Protein AF-A0A7V9Z1K4-F1 (afdb_monomer)

Solvent-accessible surface area (backbone atoms only — not comparable to full-atom values): 7039 Å² total; per-residue (Å²): 107,34,71,82,64,73,46,54,65,68,56,47,54,34,36,79,68,68,74,43,80,76,49,72,68,51,49,53,47,47,28,64,78,47,50,85,38,64,69,58,24,66,74,46,41,40,51,44,57,61,54,49,49,30,68,76,55,52,55,40,84,52,76,78,48,72,60,80,70,68,70,85,33,47,45,81,77,48,73,46,89,65,35,35,37,29,33,31,73,67,69,56,32,35,36,31,28,42,84,85,33,33,33,43,34,29,24,74,48,65,69,60,51,52,52,50,51,55,31,57,61,69,70,57,124

Nearest PDB structures (foldseek):
  8ey4-assembly1_A  TM=4.829E-01  e=2.835E-01  Escherichia coli O32:H37
  1tfo-assembly1_A  TM=4.015E-01  e=6.027E-01  Escherichia coli
  5ejk-assembly1_H  TM=3.577E-01 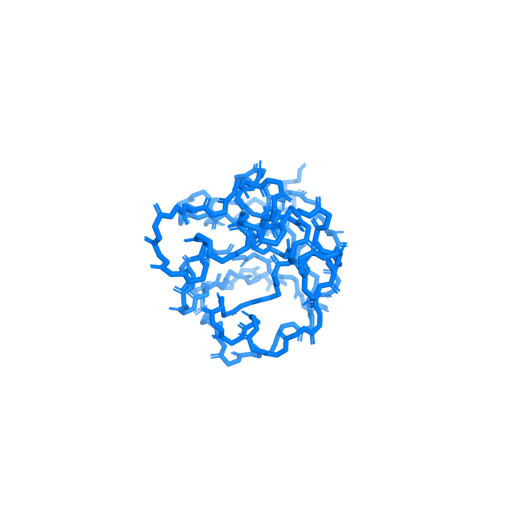 e=1.061E+00  Rous sarcoma virus - Prague C
  1i8q-assembly1_A  TM=5.925E-01  e=6.569E+00  Streptococcus agalactiae
  1mp9-assembly1_B  TM=3.439E-01  e=6.168E+00  Sulfolobus acidocaldarius

Organism: NCBI:txid575178

Foldseek 3Di:
DCVQLVHDPVVVVCCVVVVDPDDLSSLVSVLVSCQVPPVVCVQQQAGSVVVNCCVVPQKDQAQPDQGPRDCPQWDWDDDAPQKTWIAGNRNRKIFIAGVSRGTRIIHNDPVVSVVVNVCVSVVND

pLDDT: mean 86.81, std 12.25, range [53.22, 98.12]

Radius of gyration: 16.64 Å; Cα contacts (8 Å, |Δi|>4): 186; chains: 1; bounding box: 42×24×44 Å

InterPro domains:
  IPR001387 Cro/C1-type, helix-turn-helix domain [cd00093] (1-37)
  IPR010982 Lambda repressor-like, DNA-binding domain superfamily [SSF47413] (1-35)

Structure (mmCIF, N/CA/C/O backbone):
data_AF-A0A7V9Z1K4-F1
#
_entry.id   AF-A0A7V9Z1K4-F1
#
loop_
_atom_site.group_PDB
_atom_site.id
_atom_site.type_symbol
_atom_site.label_atom_id
_atom_site.label_alt_id
_atom_site.label_comp_id
_atom_site.label_asym_id
_atom_site.label_entity_id
_atom_site.label_seq_id
_atom_site.pdbx_PDB_ins_code
_atom_site.Cartn_x
_atom_site.Cartn_y
_atom_site.Cartn_z
_atom_site.occupancy
_atom_site.B_iso_or_equiv
_atom_site.auth_seq_id
_atom_site.auth_comp_id
_atom_site.auth_asym_id
_atom_site.auth_atom_id
_atom_site.pdbx_PDB_model_num
ATOM 1 N N . MET A 1 1 ? 10.347 -6.987 -20.504 1.00 90.44 1 MET A N 1
ATOM 2 C CA . MET A 1 1 ? 9.774 -5.893 -19.689 1.00 90.44 1 MET A CA 1
ATOM 3 C C . MET A 1 1 ? 9.065 -4.838 -20.535 1.00 90.44 1 MET A C 1
ATOM 5 O O . MET A 1 1 ? 7.863 -4.714 -20.389 1.00 90.44 1 MET A O 1
ATOM 9 N N . ALA A 1 2 ? 9.744 -4.124 -21.446 1.00 94.75 2 ALA A N 1
ATOM 10 C CA . ALA A 1 2 ? 9.110 -3.051 -22.237 1.00 94.75 2 ALA A CA 1
ATOM 11 C C . ALA A 1 2 ? 7.871 -3.525 -23.023 1.00 94.75 2 ALA A C 1
ATOM 13 O O . ALA A 1 2 ? 6.830 -2.885 -22.974 1.00 94.75 2 ALA A O 1
ATOM 14 N N . GLU A 1 3 ? 7.975 -4.687 -23.671 1.00 95.69 3 GLU A N 1
ATOM 15 C CA . GLU A 1 3 ? 6.873 -5.335 -24.392 1.00 95.69 3 GLU A CA 1
ATOM 16 C C . GLU A 1 3 ? 5.716 -5.731 -23.468 1.00 95.69 3 GLU A C 1
ATOM 18 O O . GLU A 1 3 ? 4.573 -5.399 -23.753 1.00 95.69 3 GLU A O 1
ATOM 23 N N . VAL A 1 4 ? 6.022 -6.350 -22.323 1.00 94.38 4 VAL A N 1
ATOM 24 C CA . VAL A 1 4 ? 5.031 -6.745 -21.304 1.00 94.38 4 VAL A CA 1
ATOM 25 C C . VAL A 1 4 ? 4.234 -5.535 -20.807 1.00 94.38 4 VAL A C 1
ATOM 27 O O . VAL A 1 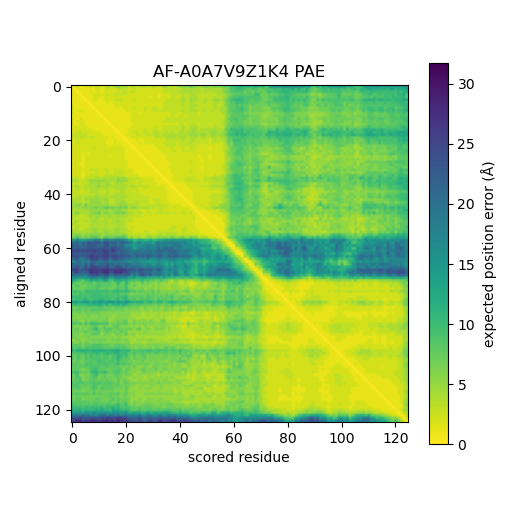4 ? 3.023 -5.618 -20.662 1.00 94.38 4 VAL A O 1
ATOM 30 N N . LEU A 1 5 ? 4.902 -4.399 -20.592 1.00 94.50 5 LEU A N 1
ATOM 31 C CA . LEU A 1 5 ? 4.270 -3.151 -20.153 1.00 94.50 5 LEU A CA 1
ATOM 32 C C . LEU A 1 5 ? 3.648 -2.334 -21.300 1.00 94.50 5 LEU A C 1
ATOM 34 O O . LEU A 1 5 ? 3.090 -1.270 -21.043 1.00 94.50 5 LEU A O 1
ATOM 38 N N . GLY A 1 6 ? 3.769 -2.776 -22.557 1.00 95.44 6 GLY A N 1
ATOM 39 C CA . GLY A 1 6 ? 3.243 -2.051 -23.718 1.00 95.44 6 GLY A CA 1
ATOM 40 C C . GLY A 1 6 ? 3.919 -0.698 -23.979 1.00 95.44 6 GLY A C 1
ATOM 41 O O . GLY A 1 6 ? 3.289 0.215 -24.508 1.00 95.44 6 GLY A O 1
ATOM 42 N N . ILE A 1 7 ? 5.194 -0.540 -23.603 1.00 96.75 7 ILE A N 1
ATOM 43 C CA . ILE A 1 7 ? 5.958 0.708 -23.773 1.00 96.75 7 ILE A CA 1
ATOM 44 C C . ILE A 1 7 ? 7.173 0.519 -24.681 1.00 96.75 7 ILE A C 1
ATOM 46 O O . ILE A 1 7 ? 7.701 -0.579 -24.857 1.00 96.75 7 ILE A O 1
ATOM 50 N N . SER A 1 8 ? 7.684 1.618 -25.242 1.00 97.62 8 SER A N 1
ATOM 51 C CA . SER A 1 8 ? 8.912 1.558 -26.039 1.00 97.62 8 SER A CA 1
ATOM 52 C C . SER A 1 8 ? 10.132 1.206 -25.171 1.00 97.62 8 SER A C 1
ATOM 54 O O . SER A 1 8 ? 10.238 1.640 -24.020 1.00 97.62 8 SER A O 1
ATOM 56 N N . LYS A 1 9 ? 11.120 0.495 -25.741 1.00 97.31 9 LYS A N 1
ATOM 57 C CA . LYS A 1 9 ? 12.412 0.237 -25.067 1.00 97.31 9 LYS A CA 1
ATOM 58 C C . LYS A 1 9 ? 13.097 1.535 -24.625 1.00 97.31 9 LYS A C 1
ATOM 60 O O . LYS A 1 9 ? 13.690 1.579 -23.554 1.00 97.31 9 LYS A O 1
ATOM 65 N N . LYS A 1 10 ? 12.985 2.604 -25.424 1.00 97.62 10 LYS A N 1
ATOM 66 C CA . LYS A 1 10 ? 13.515 3.930 -25.078 1.00 97.62 10 LYS A CA 1
ATOM 67 C C . LYS A 1 10 ? 12.870 4.458 -23.795 1.00 97.62 10 LYS A C 1
ATOM 69 O O . LYS A 1 10 ? 13.596 4.922 -22.922 1.00 97.62 10 LYS A O 1
ATOM 74 N N . THR A 1 11 ? 11.543 4.365 -23.687 1.00 97.19 11 THR A N 1
ATOM 75 C CA . THR A 1 11 ? 10.775 4.788 -22.506 1.00 97.19 11 THR A CA 1
ATOM 76 C C . THR A 1 11 ? 11.205 4.005 -21.272 1.00 97.19 11 THR A C 1
ATOM 78 O O . THR A 1 11 ? 11.574 4.626 -20.281 1.00 97.19 11 THR A O 1
ATOM 81 N N . LEU A 1 12 ? 11.253 2.669 -21.359 1.00 97.31 12 LEU A N 1
ATOM 82 C CA . LEU A 1 12 ? 11.701 1.825 -20.247 1.00 97.31 12 LEU A CA 1
ATOM 83 C C . LEU A 1 12 ? 13.099 2.233 -19.757 1.00 97.31 12 LEU A C 1
ATOM 85 O O . LEU A 1 12 ? 13.282 2.491 -18.574 1.00 97.31 12 LEU A O 1
ATOM 89 N N . VAL A 1 13 ? 14.060 2.392 -20.672 1.00 97.94 13 VAL A N 1
ATOM 90 C CA . VAL A 1 13 ? 15.437 2.778 -20.319 1.00 97.94 13 VAL A CA 1
ATOM 91 C C . VAL A 1 13 ? 15.512 4.180 -19.702 1.00 97.94 13 VAL A C 1
ATOM 93 O O . VAL A 1 13 ? 16.381 4.428 -18.868 1.00 97.94 13 VAL A O 1
ATOM 96 N N . GLN A 1 14 ? 14.652 5.129 -20.099 1.00 98.12 14 GLN A N 1
ATOM 97 C CA . GLN A 1 14 ? 14.610 6.436 -19.426 1.00 98.12 14 GLN A CA 1
ATOM 98 C C . GLN A 1 14 ? 14.099 6.314 -17.985 1.00 98.12 14 GLN A C 1
ATOM 100 O O . GLN A 1 14 ? 14.650 6.983 -17.110 1.00 98.12 14 GLN A O 1
ATOM 105 N N . ILE A 1 15 ? 13.096 5.461 -17.750 1.00 97.06 15 ILE A N 1
ATOM 106 C CA . ILE A 1 15 ? 12.536 5.201 -16.417 1.00 97.06 15 ILE A CA 1
ATOM 107 C C . ILE A 1 15 ? 13.581 4.520 -15.527 1.00 97.06 15 ILE A C 1
ATOM 109 O O . ILE A 1 15 ? 13.884 5.021 -14.450 1.00 97.06 15 ILE A O 1
ATOM 113 N N . GLU A 1 16 ? 14.213 3.444 -16.003 1.00 95.62 16 GLU A N 1
ATOM 114 C CA . GLU A 1 16 ? 15.237 2.695 -15.252 1.00 95.62 16 GLU A CA 1
ATOM 115 C C . GLU A 1 16 ? 16.459 3.553 -14.890 1.00 95.62 16 GLU A C 1
ATOM 117 O O . GLU A 1 16 ? 17.083 3.355 -13.852 1.00 95.62 16 GLU A O 1
ATOM 122 N N . LYS A 1 17 ? 16.796 4.540 -15.729 1.00 97.38 17 LYS A N 1
ATOM 123 C CA . LYS A 1 17 ? 17.882 5.499 -15.463 1.00 97.38 17 LYS A CA 1
ATOM 124 C C . LYS A 1 17 ? 17.465 6.674 -14.573 1.00 97.38 17 LYS A C 1
ATOM 126 O O . LYS A 1 17 ? 18.268 7.588 -14.399 1.00 97.38 17 LYS A O 1
ATOM 131 N N . GLY A 1 18 ? 16.223 6.706 -14.086 1.00 96.00 18 GLY A N 1
ATOM 132 C CA . GLY A 1 18 ? 15.696 7.792 -13.254 1.00 96.00 18 GLY A CA 1
ATOM 133 C C . GLY A 1 18 ? 15.572 9.136 -13.979 1.00 96.00 18 GLY A C 1
ATOM 134 O O . GLY A 1 18 ? 15.518 10.180 -13.339 1.00 96.00 18 GLY A O 1
ATOM 135 N N . ARG A 1 19 ? 15.559 9.140 -15.318 1.00 97.56 19 ARG A N 1
ATOM 136 C CA . ARG A 1 19 ? 15.475 10.373 -16.127 1.00 97.56 19 ARG A CA 1
ATOM 137 C C . ARG A 1 19 ? 14.040 10.832 -16.353 1.00 97.56 19 ARG A C 1
ATOM 139 O O . ARG A 1 19 ? 13.810 11.981 -16.714 1.00 97.56 19 ARG A O 1
ATOM 146 N N . THR A 1 20 ? 13.084 9.923 -16.204 1.00 96.44 20 THR A N 1
ATOM 147 C CA . THR A 1 20 ? 11.651 10.205 -16.272 1.00 96.44 20 THR A CA 1
ATOM 148 C C . THR A 1 20 ? 10.907 9.261 -15.335 1.00 96.44 20 THR A C 1
ATOM 150 O O . THR A 1 20 ? 11.391 8.163 -15.063 1.00 96.44 20 THR A O 1
ATOM 153 N N . TYR A 1 21 ? 9.742 9.678 -14.850 1.00 96.19 21 TYR A N 1
ATOM 154 C CA . TYR A 1 21 ? 8.872 8.818 -14.056 1.00 96.19 21 TYR A CA 1
ATOM 155 C C . TYR A 1 21 ? 7.950 8.003 -14.959 1.00 96.19 21 TYR A C 1
ATOM 157 O O . TYR A 1 21 ? 7.573 8.441 -16.048 1.00 96.19 21 TYR A O 1
ATOM 165 N N . ALA A 1 22 ? 7.571 6.817 -14.490 1.00 95.12 22 ALA A N 1
ATOM 166 C CA . ALA A 1 22 ? 6.495 6.066 -15.114 1.00 95.12 22 ALA A CA 1
ATOM 167 C C . ALA A 1 22 ? 5.162 6.816 -14.941 1.00 95.12 22 ALA A C 1
ATOM 169 O O . ALA A 1 22 ? 4.903 7.405 -13.890 1.00 95.12 22 ALA A O 1
ATOM 170 N N . SER A 1 23 ? 4.310 6.796 -15.966 1.00 94.88 23 SER A N 1
ATOM 171 C CA . SER A 1 23 ? 2.960 7.356 -15.879 1.00 94.88 23 SER A CA 1
ATOM 172 C C . SER A 1 23 ? 2.073 6.517 -14.957 1.00 94.88 23 SER A C 1
ATOM 174 O O . SER A 1 23 ? 2.318 5.328 -14.753 1.00 94.88 23 SER A O 1
ATOM 176 N N . TRP A 1 24 ? 0.973 7.104 -14.478 1.00 93.94 24 TRP A N 1
ATOM 177 C CA . TRP A 1 24 ? -0.028 6.383 -13.685 1.00 93.94 24 TRP A CA 1
ATOM 178 C C . TRP A 1 24 ? -0.485 5.081 -14.358 1.00 93.94 24 TRP A C 1
ATOM 180 O O . TRP A 1 24 ? -0.467 4.018 -13.750 1.00 93.94 24 TRP A O 1
ATOM 190 N N . THR A 1 25 ? -0.797 5.132 -15.652 1.00 94.12 25 THR A N 1
ATOM 191 C CA . THR A 1 25 ? -1.209 3.957 -16.434 1.00 94.12 25 THR A CA 1
ATOM 192 C C . THR A 1 25 ? -0.130 2.878 -16.527 1.00 94.12 25 THR A C 1
ATOM 194 O O . THR A 1 25 ? -0.454 1.694 -16.496 1.00 94.12 25 THR A O 1
ATOM 197 N N . GLN A 1 26 ? 1.149 3.259 -16.602 1.00 95.31 26 GLN A N 1
ATOM 198 C CA . GLN A 1 26 ? 2.270 2.315 -16.603 1.00 95.31 26 GLN A CA 1
ATOM 199 C C . GLN A 1 26 ? 2.436 1.641 -15.240 1.00 95.31 26 GLN A C 1
ATOM 201 O O . GLN A 1 26 ? 2.699 0.442 -15.190 1.00 95.31 26 GLN A O 1
ATOM 206 N N . ILE A 1 27 ? 2.244 2.386 -14.146 1.00 94.19 27 ILE A N 1
ATOM 207 C CA . ILE A 1 27 ? 2.257 1.828 -12.789 1.00 94.19 27 ILE A CA 1
ATOM 208 C C . ILE A 1 27 ? 1.075 0.875 -12.586 1.00 94.19 27 ILE A C 1
ATOM 210 O O . ILE A 1 27 ? 1.274 -0.237 -12.106 1.00 94.19 27 ILE A O 1
ATOM 214 N N . VAL A 1 28 ? -0.131 1.253 -13.023 1.00 93.75 28 VAL A N 1
ATOM 215 C CA . VAL A 1 28 ? -1.309 0.373 -12.970 1.00 93.75 28 VAL A CA 1
ATOM 216 C C . VAL A 1 28 ? -1.061 -0.922 -13.746 1.00 93.75 28 VAL A C 1
ATOM 218 O O . VAL A 1 28 ? -1.301 -2.004 -13.214 1.00 93.75 28 VAL A O 1
ATOM 221 N N . ALA A 1 29 ? -0.517 -0.835 -14.965 1.00 94.94 29 ALA A N 1
ATOM 222 C CA . ALA A 1 29 ? -0.163 -2.012 -15.758 1.00 94.94 29 ALA A CA 1
ATOM 223 C C . ALA A 1 29 ? 0.901 -2.881 -15.067 1.00 94.94 29 ALA A C 1
ATOM 225 O O . ALA A 1 29 ? 0.751 -4.099 -15.015 1.00 94.94 29 ALA A O 1
ATOM 226 N N . LEU A 1 30 ? 1.943 -2.270 -14.492 1.00 94.56 30 LEU A N 1
ATOM 227 C CA . LEU A 1 30 ? 2.984 -2.973 -13.740 1.00 94.56 30 LEU A CA 1
ATOM 228 C C . LEU A 1 30 ? 2.387 -3.739 -12.550 1.00 94.56 30 LEU A C 1
ATOM 230 O O . LEU A 1 30 ? 2.572 -4.947 -12.439 1.00 94.56 30 LEU A O 1
ATOM 234 N N . CYS A 1 31 ? 1.635 -3.073 -11.678 1.00 92.19 31 CYS A N 1
ATOM 235 C CA . CYS A 1 31 ? 1.047 -3.720 -10.507 1.00 92.19 31 CYS A CA 1
ATOM 236 C C . CYS A 1 31 ? 0.016 -4.793 -10.884 1.00 92.19 31 CYS A C 1
ATOM 238 O O . CYS A 1 31 ? -0.058 -5.818 -10.217 1.00 92.19 31 CYS A O 1
ATOM 240 N N . ALA A 1 32 ? -0.757 -4.596 -11.956 1.00 91.94 32 ALA A N 1
ATOM 241 C CA . ALA A 1 32 ? -1.729 -5.588 -12.410 1.00 91.94 32 ALA A CA 1
ATOM 242 C C . ALA A 1 32 ? -1.066 -6.839 -13.004 1.00 91.94 32 ALA A C 1
ATOM 244 O O . ALA A 1 32 ? -1.457 -7.957 -12.667 1.00 91.94 32 ALA A O 1
ATOM 245 N N . LEU A 1 33 ? -0.056 -6.662 -13.862 1.00 94.06 33 LEU A N 1
ATOM 246 C CA . LEU A 1 33 ? 0.645 -7.768 -14.522 1.00 94.06 33 LEU A CA 1
ATOM 247 C C . LEU A 1 33 ? 1.564 -8.537 -13.566 1.00 94.06 33 LEU A C 1
ATOM 249 O O . LEU A 1 33 ? 1.769 -9.733 -13.749 1.00 94.06 33 LEU A O 1
ATOM 253 N N . PHE A 1 34 ? 2.091 -7.868 -12.538 1.00 92.00 34 PHE A N 1
ATOM 254 C CA . PHE A 1 34 ? 3.007 -8.444 -11.549 1.00 92.00 34 PHE A CA 1
ATOM 255 C C . PHE A 1 34 ? 2.395 -8.473 -10.140 1.00 92.00 34 PHE A C 1
ATOM 257 O O . PHE A 1 34 ? 3.091 -8.270 -9.145 1.00 92.00 34 PHE A O 1
ATOM 264 N N . ARG A 1 35 ? 1.084 -8.719 -10.053 1.00 86.25 35 ARG A N 1
ATOM 265 C CA . ARG A 1 35 ? 0.301 -8.638 -8.808 1.00 86.25 35 ARG A CA 1
ATOM 266 C C . ARG A 1 35 ? 0.742 -9.579 -7.685 1.00 86.25 35 ARG A C 1
ATOM 268 O O . ARG A 1 35 ? 0.417 -9.298 -6.541 1.00 86.25 35 ARG A O 1
ATOM 275 N N . ASP A 1 36 ? 1.456 -10.652 -8.019 1.00 85.19 36 ASP A N 1
ATOM 276 C CA . ASP A 1 36 ? 1.954 -11.664 -7.076 1.00 85.19 36 ASP A CA 1
ATOM 277 C C . ASP A 1 36 ? 3.487 -11.570 -6.894 1.00 85.19 36 ASP A C 1
ATOM 279 O O . ASP A 1 36 ? 4.144 -12.515 -6.469 1.00 85.19 36 ASP A O 1
ATOM 283 N N . SER A 1 37 ? 4.091 -10.437 -7.273 1.00 89.94 37 SER A N 1
ATOM 284 C CA . SER A 1 37 ? 5.523 -10.193 -7.085 1.00 89.94 37 SER A CA 1
ATOM 285 C C . SER A 1 37 ? 5.833 -9.844 -5.630 1.00 89.94 37 SER A C 1
ATOM 287 O O . SER A 1 37 ? 5.586 -8.717 -5.197 1.00 89.94 37 SER A O 1
ATOM 289 N N . GLU A 1 38 ? 6.477 -10.765 -4.912 1.00 87.31 38 GLU A N 1
ATOM 290 C CA . GLU A 1 38 ? 6.954 -10.552 -3.534 1.00 87.31 38 GLU A CA 1
ATOM 291 C C . GLU A 1 38 ? 7.887 -9.332 -3.414 1.00 87.31 38 GLU A C 1
ATOM 293 O O . GLU A 1 38 ? 7.901 -8.628 -2.404 1.00 87.31 38 GLU A O 1
ATOM 298 N N . ILE A 1 39 ? 8.648 -9.020 -4.469 1.00 90.38 39 ILE A N 1
ATOM 299 C CA . ILE A 1 39 ? 9.528 -7.844 -4.496 1.00 90.38 39 ILE A CA 1
ATOM 300 C C . ILE A 1 39 ? 8.695 -6.559 -4.475 1.00 90.38 39 ILE A C 1
ATOM 302 O O . ILE A 1 39 ? 9.001 -5.635 -3.728 1.00 90.38 39 ILE A O 1
ATOM 306 N N . ILE A 1 40 ? 7.629 -6.490 -5.276 1.00 89.38 40 ILE A N 1
ATOM 307 C CA . ILE A 1 40 ? 6.763 -5.307 -5.304 1.00 89.38 40 ILE A CA 1
ATOM 308 C C . ILE A 1 40 ? 6.010 -5.188 -3.976 1.00 89.38 40 ILE A C 1
ATOM 310 O O . ILE A 1 40 ? 5.956 -4.099 -3.408 1.00 89.38 40 ILE A O 1
ATOM 314 N N . GLU A 1 41 ? 5.480 -6.296 -3.454 1.00 87.00 41 GLU A N 1
ATOM 315 C CA . GLU A 1 41 ? 4.760 -6.298 -2.176 1.00 87.00 41 GLU A CA 1
ATOM 316 C C . GLU A 1 41 ? 5.658 -5.916 -0.995 1.00 87.00 41 GLU A C 1
ATOM 318 O O . GLU A 1 41 ? 5.239 -5.137 -0.148 1.00 87.00 41 GLU A O 1
ATOM 323 N N . SER A 1 42 ? 6.910 -6.381 -0.948 1.00 86.06 42 SER A N 1
ATOM 324 C CA . SER A 1 42 ? 7.848 -6.012 0.125 1.00 86.06 42 SER A CA 1
ATOM 325 C C . SER A 1 42 ? 8.236 -4.532 0.101 1.00 86.06 42 SER A C 1
ATOM 327 O O . SER A 1 42 ? 8.373 -3.920 1.158 1.00 86.06 42 SER A O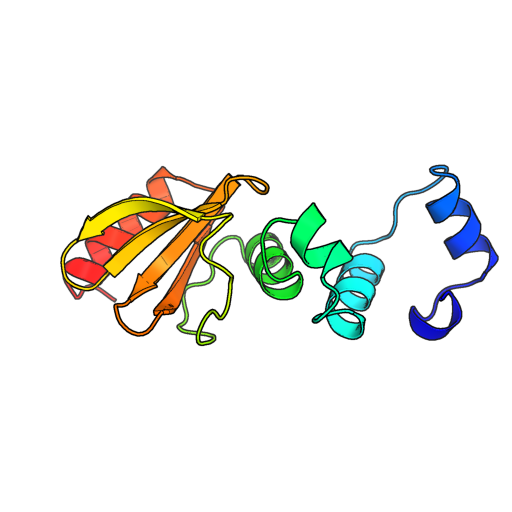 1
ATOM 329 N N . VAL A 1 43 ? 8.371 -3.937 -1.088 1.00 87.94 43 VAL A N 1
ATOM 330 C CA . VAL A 1 43 ? 8.649 -2.499 -1.239 1.00 87.94 43 VAL A CA 1
ATOM 331 C C . VAL A 1 43 ? 7.437 -1.657 -0.849 1.00 87.94 43 VAL A C 1
ATOM 333 O O . VAL A 1 43 ? 7.591 -0.594 -0.252 1.00 87.94 43 VAL A O 1
ATOM 336 N N . LEU A 1 44 ? 6.236 -2.116 -1.198 1.00 85.56 44 LEU A N 1
ATOM 337 C CA . LEU A 1 44 ? 4.998 -1.386 -0.948 1.00 85.56 44 LEU A CA 1
ATOM 338 C C . LEU A 1 44 ? 4.411 -1.636 0.454 1.00 85.56 44 LEU A C 1
ATOM 340 O O . LEU A 1 44 ? 3.652 -0.811 0.956 1.00 85.56 44 LEU A O 1
ATOM 344 N N . GLY A 1 45 ? 4.764 -2.755 1.086 1.00 83.25 45 GLY A N 1
ATOM 345 C CA . GLY A 1 45 ? 4.223 -3.231 2.361 1.00 83.25 45 GLY A CA 1
ATOM 346 C C . GLY A 1 45 ? 2.821 -3.820 2.289 1.00 83.25 45 GLY A C 1
ATOM 347 O O . GLY A 1 45 ? 2.251 -4.158 3.325 1.00 83.25 45 GLY A O 1
ATOM 348 N N . ASP A 1 46 ? 2.243 -3.936 1.100 1.00 82.06 46 ASP A N 1
ATOM 349 C CA . ASP A 1 46 ? 0.940 -4.547 0.872 1.00 82.06 46 ASP A CA 1
ATOM 350 C C . ASP A 1 46 ? 0.823 -5.003 -0.583 1.00 82.06 46 ASP A C 1
ATOM 352 O O . ASP A 1 46 ? 1.681 -4.712 -1.425 1.00 82.06 46 ASP A O 1
ATOM 356 N N . ARG A 1 47 ? -0.282 -5.681 -0.892 1.00 85.06 47 ARG A N 1
ATOM 357 C CA . ARG A 1 47 ? -0.596 -6.079 -2.260 1.00 85.06 47 ARG A CA 1
ATOM 358 C C . ARG A 1 47 ? -0.670 -4.853 -3.164 1.00 85.06 47 ARG A C 1
ATOM 360 O O . ARG A 1 47 ? -1.383 -3.886 -2.894 1.00 85.06 47 ARG A O 1
ATOM 367 N N . SER A 1 48 ? 0.023 -4.923 -4.292 1.00 87.38 48 SER A N 1
ATOM 368 C CA . SER A 1 48 ? 0.182 -3.795 -5.216 1.00 87.38 48 SER A CA 1
ATOM 369 C C . SER A 1 48 ? -1.148 -3.216 -5.719 1.00 87.38 48 SER A C 1
ATOM 371 O O . SER A 1 48 ? -1.319 -1.999 -5.778 1.00 87.38 48 SER A O 1
ATOM 373 N N . LEU A 1 49 ? -2.124 -4.079 -6.011 1.00 86.31 49 LEU A N 1
ATOM 374 C CA . LEU A 1 49 ? -3.471 -3.663 -6.409 1.00 86.31 49 LEU A CA 1
ATOM 375 C C . LEU A 1 49 ? -4.255 -3.005 -5.269 1.00 86.31 49 LEU A C 1
ATOM 377 O O . LEU A 1 49 ? -5.020 -2.081 -5.517 1.00 86.31 49 LEU A O 1
ATOM 381 N N . GLU A 1 50 ? -4.053 -3.440 -4.025 1.00 81.38 50 GLU A N 1
ATOM 382 C CA . GLU A 1 50 ? -4.752 -2.868 -2.873 1.00 81.38 50 GLU A CA 1
ATOM 383 C C . GLU A 1 50 ? -4.337 -1.415 -2.626 1.00 81.38 50 GLU A C 1
ATOM 385 O O . GLU A 1 50 ? -5.185 -0.553 -2.379 1.00 81.38 50 GLU A O 1
ATOM 390 N N . ILE A 1 51 ? -3.043 -1.130 -2.761 1.00 84.94 51 ILE A N 1
ATOM 391 C CA . ILE A 1 51 ? -2.516 0.233 -2.671 1.00 84.94 51 ILE A CA 1
ATOM 392 C C . ILE A 1 51 ? -2.997 1.076 -3.848 1.00 84.94 51 ILE A C 1
ATOM 394 O O . ILE A 1 51 ? -3.431 2.205 -3.635 1.00 84.94 51 ILE A O 1
ATOM 398 N N . LEU A 1 52 ? -2.985 0.535 -5.071 1.00 88.38 52 LEU A N 1
ATOM 399 C CA . LEU A 1 52 ? -3.502 1.256 -6.235 1.00 88.38 52 LEU A CA 1
ATOM 400 C C . LEU A 1 52 ? -4.963 1.655 -6.079 1.00 88.38 52 LEU A C 1
ATOM 402 O O . LEU A 1 52 ? -5.303 2.797 -6.365 1.00 88.38 52 LEU A O 1
ATOM 406 N N . GLU A 1 53 ? -5.814 0.742 -5.617 1.00 84.44 53 GLU A N 1
ATOM 407 C CA . GLU A 1 53 ? -7.223 1.044 -5.363 1.00 84.44 53 GLU A CA 1
ATOM 408 C C . GLU A 1 53 ? -7.385 2.122 -4.292 1.00 84.44 53 GLU A C 1
ATOM 410 O O . GLU A 1 53 ? -8.203 3.021 -4.462 1.00 84.44 53 GLU A O 1
ATOM 415 N N . THR A 1 54 ? -6.588 2.053 -3.222 1.00 84.25 54 THR A N 1
ATOM 416 C CA . THR A 1 54 ? -6.627 3.044 -2.137 1.00 84.25 54 THR A CA 1
ATOM 417 C C . THR A 1 54 ? -6.196 4.426 -2.638 1.00 84.25 54 THR A C 1
ATOM 419 O O . THR A 1 54 ? -6.821 5.423 -2.299 1.00 84.25 54 THR A O 1
ATOM 422 N N . ILE A 1 55 ? -5.167 4.495 -3.489 1.00 86.00 55 ILE A N 1
ATOM 423 C CA . ILE A 1 55 ? -4.717 5.752 -4.108 1.00 86.00 55 ILE A CA 1
ATOM 424 C C . ILE A 1 55 ? -5.754 6.276 -5.110 1.00 86.00 55 ILE A C 1
ATOM 426 O O . ILE A 1 55 ? -5.997 7.475 -5.168 1.00 86.00 55 ILE A O 1
ATOM 430 N N . ALA A 1 56 ? -6.346 5.397 -5.921 1.00 85.00 56 ALA A N 1
ATOM 431 C CA . ALA A 1 56 ? -7.249 5.790 -7.001 1.00 85.00 56 ALA A CA 1
ATOM 432 C C . ALA A 1 56 ? -8.618 6.266 -6.508 1.00 85.00 56 ALA A C 1
ATOM 434 O O . ALA A 1 56 ? -9.244 7.094 -7.169 1.00 85.00 56 ALA A O 1
ATOM 435 N N . HIS A 1 57 ? -9.107 5.691 -5.408 1.00 78.38 57 HIS A N 1
ATOM 436 C CA . HIS A 1 57 ? -10.466 5.925 -4.930 1.00 78.38 57 HIS A CA 1
ATOM 437 C C . HIS A 1 57 ? -10.544 6.759 -3.652 1.00 78.38 57 HIS A C 1
ATOM 439 O O . HIS A 1 57 ? -11.653 7.152 -3.313 1.00 78.38 57 HIS A O 1
ATOM 445 N N . GLU A 1 58 ? -9.413 7.047 -2.993 1.00 62.31 58 GLU A N 1
ATOM 446 C CA . GLU A 1 58 ? -9.277 7.722 -1.682 1.00 62.31 58 GLU A CA 1
ATOM 447 C C . GLU A 1 58 ? -9.967 6.976 -0.518 1.00 62.31 58 GLU A C 1
ATOM 449 O O . GLU A 1 58 ? -9.365 6.814 0.543 1.00 62.31 58 GLU A O 1
ATOM 454 N N . GLU A 1 59 ? -11.144 6.398 -0.763 1.00 57.06 59 GLU A N 1
ATOM 455 C CA . GLU A 1 59 ? -11.918 5.518 0.102 1.00 57.06 59 GLU A CA 1
ATOM 456 C C . GLU A 1 59 ? -12.342 4.253 -0.672 1.00 57.06 59 GLU A C 1
ATOM 458 O O . GLU A 1 59 ? -12.877 4.309 -1.784 1.00 57.06 59 GLU A O 1
ATOM 463 N N . VAL A 1 60 ? -12.123 3.070 -0.093 1.00 60.94 60 VAL A N 1
ATOM 464 C CA . VAL A 1 60 ? -12.633 1.803 -0.652 1.00 60.94 60 VAL A CA 1
ATOM 465 C C . VAL A 1 60 ? -13.710 1.244 0.268 1.00 60.94 60 VAL A C 1
ATOM 467 O O . VAL A 1 60 ? -13.404 0.438 1.134 1.00 60.94 60 VAL A O 1
ATOM 470 N N . ASP A 1 61 ? -14.962 1.653 0.064 1.00 53.91 61 ASP A N 1
ATOM 471 C CA . ASP A 1 61 ? -16.083 1.391 0.985 1.00 53.91 61 ASP A CA 1
ATOM 472 C C . ASP A 1 61 ? -16.886 0.100 0.701 1.00 53.91 61 ASP A C 1
ATOM 474 O O . ASP A 1 61 ? -18.057 -0.034 1.047 1.00 53.91 61 ASP A O 1
ATOM 478 N N . VAL A 1 62 ? -16.284 -0.868 0.004 1.00 57.28 62 VAL A N 1
ATOM 479 C CA . VAL A 1 62 ? -16.952 -2.129 -0.362 1.00 57.28 62 VAL A CA 1
ATOM 480 C C . VAL A 1 62 ? -16.087 -3.304 0.098 1.00 57.28 62 VAL A C 1
ATOM 482 O O . VAL A 1 62 ? -14.873 -3.260 -0.126 1.00 57.28 62 VAL A O 1
ATOM 485 N N . PRO A 1 63 ? -16.664 -4.381 0.672 1.00 53.22 63 PRO A N 1
ATOM 486 C CA . PRO A 1 63 ? -15.931 -5.610 0.946 1.00 53.22 63 PRO A CA 1
ATOM 487 C C . PRO A 1 63 ? -15.461 -6.258 -0.364 1.00 53.22 63 PRO A C 1
ATOM 489 O O . PRO A 1 63 ? -16.165 -7.057 -0.976 1.00 53.22 63 PRO A O 1
ATOM 492 N N . LYS A 1 64 ? -14.275 -5.863 -0.845 1.00 57.97 64 LYS A N 1
ATOM 493 C CA . LYS A 1 64 ? -13.801 -6.224 -2.194 1.00 57.97 64 LYS A CA 1
ATOM 494 C C . LYS A 1 64 ? -13.097 -7.579 -2.256 1.00 57.97 64 LYS A C 1
ATOM 496 O O . LYS A 1 64 ? -13.119 -8.219 -3.303 1.00 57.97 64 LYS A O 1
ATOM 501 N N . SER A 1 65 ? -12.491 -8.043 -1.161 1.00 54.56 65 SER A N 1
ATOM 502 C CA . SER A 1 65 ? -11.767 -9.322 -1.147 1.00 54.56 65 SER A CA 1
ATOM 503 C C . SER A 1 65 ? -11.282 -9.716 0.247 1.00 54.56 65 SER A C 1
ATOM 505 O O . SER A 1 65 ? -11.009 -8.858 1.088 1.00 54.56 65 SER A O 1
ATOM 507 N N . ARG A 1 66 ? -11.102 -11.024 0.468 1.00 53.22 66 ARG A N 1
ATOM 508 C CA . ARG A 1 66 ? -10.342 -11.553 1.607 1.00 53.22 66 ARG A CA 1
ATOM 509 C C . ARG A 1 66 ? -8.888 -11.108 1.456 1.00 53.22 66 ARG A C 1
ATOM 511 O O . ARG A 1 66 ? -8.238 -11.466 0.472 1.00 53.22 66 ARG A O 1
ATOM 518 N N . THR A 1 67 ? -8.382 -10.323 2.400 1.00 58.97 67 THR A N 1
ATOM 519 C CA . THR A 1 67 ? -6.977 -9.908 2.379 1.00 58.97 67 THR A CA 1
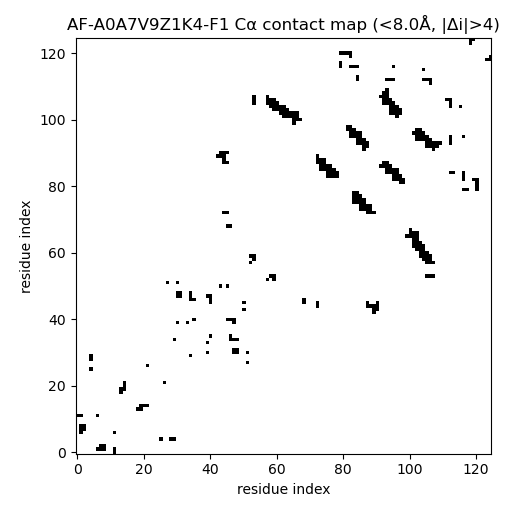ATOM 520 C C . THR A 1 67 ? -6.129 -11.081 2.842 1.00 58.97 67 THR A C 1
ATOM 522 O O . THR A 1 67 ? -6.289 -11.561 3.965 1.00 58.97 67 THR A O 1
ATOM 525 N N . PHE A 1 68 ? -5.230 -11.541 1.978 1.00 54.50 68 PHE A N 1
ATOM 526 C CA . PHE A 1 68 ? -4.199 -12.520 2.330 1.00 54.50 68 PHE A CA 1
ATOM 527 C C . PHE A 1 68 ? -2.929 -11.856 2.876 1.00 54.50 68 PHE A C 1
ATOM 529 O O . PHE A 1 68 ? -1.987 -12.563 3.213 1.00 54.50 68 PHE A O 1
ATOM 536 N N . GLY A 1 69 ? -2.910 -10.518 2.974 1.00 54.38 69 GLY A N 1
ATOM 537 C CA . GLY A 1 69 ? -1.743 -9.744 3.384 1.00 54.38 69 GLY A CA 1
ATOM 538 C C . GLY A 1 69 ? -1.143 -10.264 4.686 1.00 54.38 69 GLY A C 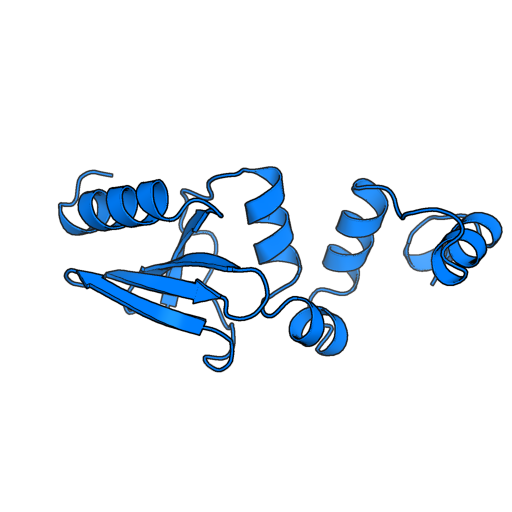1
ATOM 539 O O . GLY A 1 69 ? -1.811 -10.300 5.726 1.00 54.38 69 GLY A O 1
ATOM 540 N N . GLU A 1 70 ? 0.118 -10.679 4.603 1.00 54.50 70 GLU A N 1
ATOM 541 C CA . GLU A 1 70 ? 0.877 -11.190 5.731 1.00 54.50 70 GLU A CA 1
ATOM 542 C C . GLU A 1 70 ? 0.895 -10.156 6.862 1.00 54.50 70 GLU A C 1
ATOM 544 O O . GLU A 1 70 ? 1.0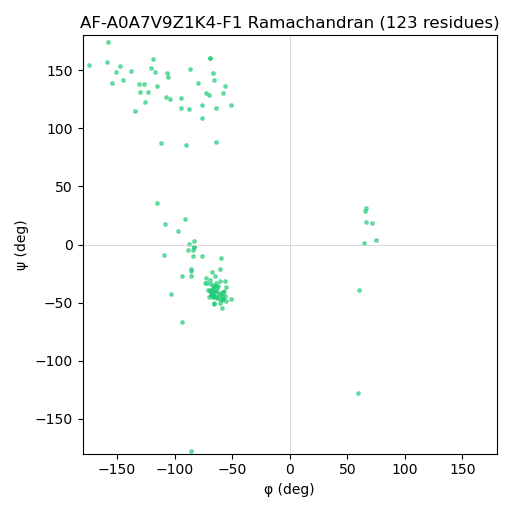74 -8.954 6.655 1.00 54.50 70 GLU A O 1
ATOM 549 N N . ARG A 1 71 ? 0.684 -10.631 8.093 1.00 62.16 71 ARG A N 1
ATOM 550 C CA . ARG A 1 71 ? 0.519 -9.800 9.300 1.00 62.16 71 ARG A CA 1
ATOM 551 C C . ARG A 1 71 ? 1.722 -8.895 9.606 1.00 62.16 71 ARG A C 1
ATOM 553 O O . ARG A 1 71 ? 1.609 -8.035 10.468 1.00 62.16 71 ARG A O 1
ATOM 560 N N . VAL A 1 72 ? 2.855 -9.096 8.934 1.00 71.62 72 VAL A N 1
ATOM 561 C CA . VAL A 1 72 ? 4.154 -8.491 9.257 1.00 71.62 72 VAL A CA 1
ATOM 562 C C . VAL A 1 72 ? 4.154 -6.972 9.070 1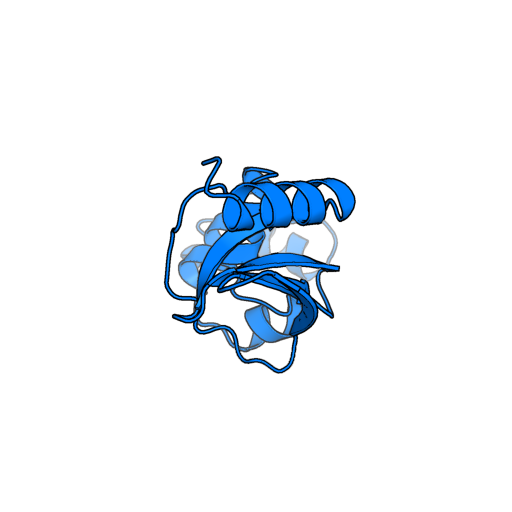.00 71.62 72 VAL A C 1
ATOM 564 O O . VAL A 1 72 ? 4.731 -6.262 9.889 1.00 71.62 72 VAL A O 1
ATOM 567 N N . TRP A 1 73 ? 3.468 -6.457 8.047 1.00 83.69 73 TRP A N 1
ATOM 568 C CA . TRP A 1 73 ? 3.473 -5.022 7.723 1.00 83.69 73 TRP A CA 1
ATOM 569 C C . TRP A 1 73 ? 2.281 -4.246 8.278 1.00 83.69 73 TRP A C 1
ATOM 571 O O . TRP A 1 73 ? 2.079 -3.092 7.908 1.00 83.69 73 TRP A O 1
ATOM 581 N N . TRP A 1 74 ? 1.494 -4.850 9.169 1.00 89.69 74 TRP A N 1
ATOM 582 C CA . TRP A 1 74 ? 0.253 -4.267 9.667 1.00 89.69 74 TRP A CA 1
ATOM 583 C C . TRP A 1 74 ? 0.223 -4.203 11.188 1.00 89.69 74 TRP A C 1
ATOM 585 O O . TRP A 1 74 ? 0.275 -5.225 11.869 1.00 89.69 74 TRP A O 1
ATOM 595 N N . THR A 1 75 ? 0.039 -2.995 11.713 1.00 91.75 75 THR A N 1
ATOM 596 C CA . THR A 1 75 ? -0.126 -2.754 13.148 1.00 91.75 75 THR A CA 1
ATOM 597 C C . THR A 1 75 ? -1.591 -2.477 13.451 1.00 91.75 75 THR A C 1
ATOM 599 O O . THR A 1 75 ? -2.192 -1.588 12.851 1.00 91.75 75 THR A O 1
ATOM 602 N N . GLU A 1 76 ? -2.187 -3.225 14.380 1.00 93.75 76 GLU A N 1
ATOM 603 C CA . GLU A 1 76 ? -3.541 -2.936 14.862 1.00 93.75 76 GLU A CA 1
ATOM 604 C C . GLU A 1 76 ? -3.544 -1.653 15.705 1.00 93.75 76 GLU A C 1
ATOM 606 O O . GLU A 1 76 ? -2.734 -1.503 16.617 1.00 93.75 76 GLU A O 1
ATOM 611 N N . ILE A 1 77 ? -4.448 -0.723 15.386 1.00 94.81 77 ILE A N 1
ATOM 612 C CA . ILE A 1 77 ? -4.577 0.568 16.081 1.00 94.81 77 ILE A CA 1
ATOM 613 C C . ILE A 1 77 ? -5.771 0.562 17.028 1.00 94.81 77 ILE A C 1
ATOM 615 O O . ILE A 1 77 ? -5.700 1.106 18.128 1.00 94.81 77 ILE A O 1
ATOM 619 N N . LYS A 1 78 ? -6.899 0.010 16.574 1.00 95.56 78 LYS A N 1
ATOM 620 C CA . LYS A 1 78 ? -8.165 0.035 17.310 1.00 95.56 78 LYS A CA 1
ATOM 621 C C . LYS A 1 78 ? -9.021 -1.150 16.885 1.00 95.56 78 LYS A C 1
ATOM 623 O O . LYS A 1 78 ? -9.115 -1.443 15.696 1.00 95.56 78 LYS A O 1
ATOM 628 N N . LYS A 1 79 ? -9.690 -1.788 17.840 1.00 95.12 79 LYS A N 1
ATOM 629 C CA . LYS A 1 79 ? -10.694 -2.825 17.594 1.00 95.12 79 LYS A CA 1
ATOM 630 C C . LYS A 1 79 ? -12.008 -2.409 18.246 1.00 95.12 79 LYS A C 1
ATOM 632 O O . LYS A 1 79 ? -12.006 -2.002 19.406 1.00 95.12 79 LYS A O 1
ATOM 637 N N . ILE A 1 80 ? -13.111 -2.493 17.504 1.00 94.19 80 ILE A N 1
ATOM 638 C CA . ILE A 1 80 ? -14.464 -2.242 18.012 1.00 94.19 80 ILE A CA 1
ATOM 639 C C . ILE A 1 80 ? -15.369 -3.368 17.509 1.00 94.19 80 ILE A C 1
ATOM 641 O O . ILE A 1 80 ? -15.583 -3.519 16.308 1.00 94.19 80 ILE A O 1
ATOM 645 N N . GLY A 1 81 ? -15.882 -4.181 18.434 1.00 90.56 81 GLY A N 1
ATOM 646 C CA . GLY A 1 81 ? -16.671 -5.364 18.089 1.00 90.56 81 GLY A CA 1
ATOM 647 C C . GLY A 1 81 ? -15.882 -6.344 17.214 1.00 90.56 81 GLY A C 1
ATOM 648 O O . GLY A 1 81 ? -14.760 -6.730 17.553 1.00 90.56 81 GLY A O 1
ATOM 649 N N . THR A 1 82 ? -16.472 -6.725 16.082 1.00 90.88 82 THR A N 1
ATOM 650 C CA . THR A 1 82 ? -15.901 -7.648 15.087 1.00 90.88 82 THR A CA 1
ATOM 651 C C . THR A 1 82 ? -14.967 -6.964 14.086 1.00 90.88 82 THR A C 1
ATOM 653 O O . THR A 1 82 ? -14.357 -7.645 13.264 1.00 90.88 82 THR A O 1
ATOM 656 N N . PHE A 1 83 ? -14.831 -5.634 14.142 1.00 93.88 83 PHE A N 1
ATOM 657 C CA . PHE A 1 83 ? -14.001 -4.863 13.220 1.00 93.88 83 PHE A CA 1
ATOM 658 C C . PHE A 1 83 ? -12.718 -4.374 13.881 1.00 93.88 83 PHE A C 1
ATOM 660 O O . PHE A 1 83 ? -12.698 -3.972 15.048 1.00 93.88 83 PHE A O 1
ATOM 667 N N . ARG A 1 84 ? -11.636 -4.349 13.105 1.00 94.69 84 ARG A N 1
ATOM 668 C CA . ARG A 1 84 ? -10.348 -3.789 13.517 1.00 94.69 84 ARG A CA 1
ATOM 669 C C . ARG A 1 84 ? -9.794 -2.847 12.464 1.00 94.69 84 ARG A C 1
ATOM 671 O O . ARG A 1 84 ? -9.808 -3.148 11.275 1.00 94.69 84 ARG A O 1
ATOM 678 N N . LEU A 1 85 ? -9.256 -1.737 12.935 1.00 95.44 85 LEU A N 1
ATOM 679 C CA . LEU A 1 85 ? -8.485 -0.779 12.169 1.00 95.44 85 LEU A CA 1
ATOM 680 C C . LEU A 1 85 ? -7.002 -1.113 12.311 1.00 95.44 85 LEU A C 1
ATOM 682 O O . LEU A 1 85 ? -6.474 -1.201 13.423 1.00 95.44 85 LEU A O 1
ATOM 686 N N . GLN A 1 86 ? -6.331 -1.269 11.178 1.00 94.62 86 GLN A N 1
ATOM 687 C CA . GLN A 1 86 ? -4.895 -1.494 11.097 1.00 94.62 86 GLN A CA 1
ATOM 688 C C . GLN A 1 86 ? -4.236 -0.377 10.287 1.00 94.62 86 GLN A C 1
ATOM 690 O O . GLN A 1 86 ? -4.865 0.186 9.394 1.00 94.62 86 GLN A O 1
ATOM 695 N N . GLN A 1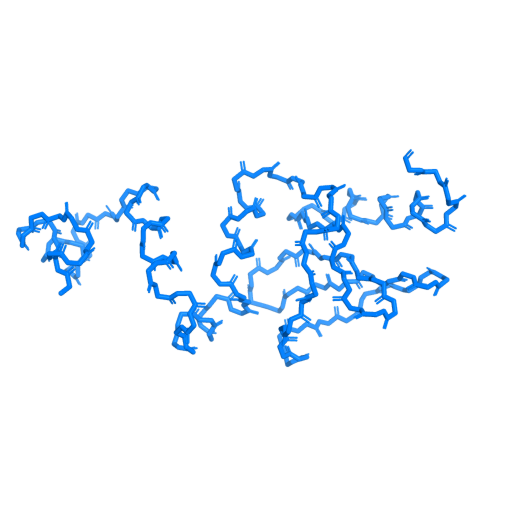 87 ? -2.969 -0.087 10.570 1.00 94.56 87 GLN A N 1
ATOM 696 C CA . GLN A 1 87 ? -2.127 0.786 9.755 1.00 94.56 87 GLN A CA 1
ATOM 697 C C . GLN A 1 87 ? -0.977 0.001 9.151 1.00 94.56 87 GLN A C 1
ATOM 699 O O . GLN A 1 87 ? -0.328 -0.799 9.832 1.00 94.56 87 GLN A O 1
ATOM 704 N N . ASN A 1 88 ? -0.721 0.266 7.876 1.00 92.75 88 ASN A N 1
ATOM 705 C CA . ASN A 1 88 ? 0.424 -0.273 7.185 1.00 92.75 88 ASN A CA 1
ATOM 706 C C . ASN A 1 88 ? 1.701 0.422 7.668 1.00 92.75 88 ASN A C 1
ATOM 708 O O . ASN A 1 88 ? 1.786 1.651 7.706 1.00 92.75 88 ASN A O 1
ATOM 712 N N . VAL A 1 89 ? 2.716 -0.355 8.029 1.00 88.75 89 VAL A N 1
ATOM 713 C CA . VAL A 1 89 ? 3.979 0.169 8.557 1.00 88.75 89 VAL A CA 1
ATOM 714 C C . VAL A 1 89 ? 4.776 0.912 7.480 1.00 88.75 89 VAL A C 1
ATOM 716 O O . VAL A 1 89 ? 5.471 1.873 7.817 1.00 88.75 89 VAL A O 1
ATOM 719 N N . ILE A 1 90 ? 4.656 0.519 6.209 1.00 87.31 90 ILE A N 1
ATOM 720 C CA . ILE A 1 90 ? 5.438 1.060 5.091 1.00 87.31 90 ILE A CA 1
ATOM 721 C C . ILE A 1 90 ? 4.679 2.200 4.413 1.00 87.31 90 ILE A C 1
ATOM 723 O O . ILE A 1 90 ? 5.086 3.356 4.520 1.00 87.31 90 ILE A O 1
ATOM 727 N N . SER A 1 91 ? 3.548 1.898 3.778 1.00 86.06 91 SER A N 1
ATOM 728 C CA . SER A 1 91 ? 2.752 2.863 3.006 1.00 86.06 91 SER A CA 1
ATOM 729 C C . SER A 1 91 ? 1.926 3.816 3.872 1.00 86.06 91 SER A C 1
ATOM 731 O O . SER A 1 91 ? 1.391 4.793 3.360 1.00 86.06 91 SER A O 1
ATOM 733 N N . LYS A 1 92 ? 1.833 3.566 5.184 1.00 90.38 92 LYS A N 1
ATOM 734 C CA . LYS A 1 92 ? 1.129 4.402 6.175 1.00 90.38 92 LYS A CA 1
ATOM 735 C C . LYS A 1 92 ? -0.387 4.515 6.007 1.00 90.38 92 LYS A C 1
ATOM 737 O O . LYS A 1 92 ? -1.000 5.177 6.847 1.00 90.38 92 LYS A O 1
ATOM 742 N N . HIS A 1 93 ? -0.996 3.858 5.014 1.00 91.25 93 HIS A N 1
ATOM 743 C CA . HIS A 1 93 ? -2.453 3.800 4.881 1.00 91.25 93 HIS A CA 1
ATOM 744 C C . HIS A 1 93 ? -3.090 2.961 5.983 1.00 91.25 93 HIS A C 1
ATOM 746 O O . HIS A 1 93 ? -2.454 2.135 6.641 1.00 91.25 93 HIS A O 1
ATOM 752 N N . TYR A 1 94 ? -4.378 3.192 6.166 1.00 93.12 94 TYR A N 1
ATOM 753 C CA . TYR A 1 94 ? -5.229 2.517 7.119 1.00 93.12 94 TYR A CA 1
ATOM 754 C C . TYR A 1 94 ? -6.156 1.563 6.382 1.00 93.12 94 TYR A C 1
ATOM 756 O O . TYR A 1 94 ? -6.581 1.851 5.265 1.00 93.12 94 TYR A O 1
ATOM 764 N N . ARG A 1 95 ? -6.500 0.446 7.026 1.00 92.31 95 ARG A N 1
ATOM 765 C CA . ARG A 1 95 ? -7.550 -0.461 6.554 1.00 92.31 95 ARG A CA 1
ATOM 766 C C . ARG A 1 95 ? -8.421 -0.954 7.697 1.00 92.31 95 ARG A C 1
ATOM 768 O O . ARG A 1 95 ? -7.926 -1.147 8.809 1.00 92.31 95 ARG A O 1
ATOM 775 N N . ILE A 1 96 ? -9.687 -1.227 7.405 1.00 93.06 96 ILE A N 1
ATOM 776 C CA . ILE A 1 96 ? -10.618 -1.877 8.329 1.00 93.06 96 ILE A CA 1
ATOM 777 C C . ILE A 1 96 ? -10.873 -3.302 7.855 1.00 93.06 96 ILE A C 1
ATOM 779 O O . ILE A 1 96 ? -11.252 -3.517 6.703 1.00 93.06 96 ILE A O 1
ATOM 783 N N . LEU A 1 97 ? -10.672 -4.261 8.757 1.00 91.50 97 LEU A N 1
ATOM 784 C CA . LEU A 1 97 ? -10.953 -5.675 8.534 1.00 91.50 97 LEU A CA 1
ATOM 785 C C . LEU A 1 97 ? -12.030 -6.185 9.492 1.00 91.50 97 LEU A C 1
ATOM 787 O O . LEU A 1 97 ? -12.072 -5.752 10.645 1.00 91.50 97 LEU A O 1
ATOM 791 N N . ASP A 1 98 ? -12.823 -7.155 9.046 1.00 90.12 98 ASP A N 1
ATOM 792 C CA . ASP A 1 98 ? -13.644 -7.992 9.931 1.00 90.12 98 ASP A CA 1
ATOM 793 C C . ASP A 1 98 ? -12.861 -9.201 10.490 1.00 90.12 98 ASP A C 1
ATOM 795 O O . ASP A 1 98 ? -11.663 -9.381 10.232 1.00 90.12 98 ASP A O 1
ATOM 799 N N . GLU A 1 99 ? -13.536 -10.056 11.264 1.00 88.44 99 GLU A N 1
ATOM 800 C CA . GLU A 1 99 ? -12.948 -11.271 11.847 1.00 88.44 99 GLU A CA 1
ATOM 801 C C . GLU A 1 99 ? -12.537 -12.310 10.796 1.00 88.44 99 GLU A C 1
ATOM 803 O O . GLU A 1 99 ? -11.599 -13.085 11.009 1.00 88.44 99 GLU A O 1
ATOM 808 N N . GLN A 1 100 ? -13.195 -12.309 9.637 1.00 85.88 100 GLN A N 1
ATOM 809 C CA . GLN A 1 100 ? -12.890 -13.188 8.512 1.00 85.88 100 GLN A CA 1
ATOM 810 C C . GLN A 1 100 ? -11.739 -12.649 7.640 1.00 85.88 100 GLN A C 1
ATOM 812 O O . GLN A 1 100 ? -11.257 -13.360 6.751 1.00 85.88 100 GLN A O 1
ATOM 817 N N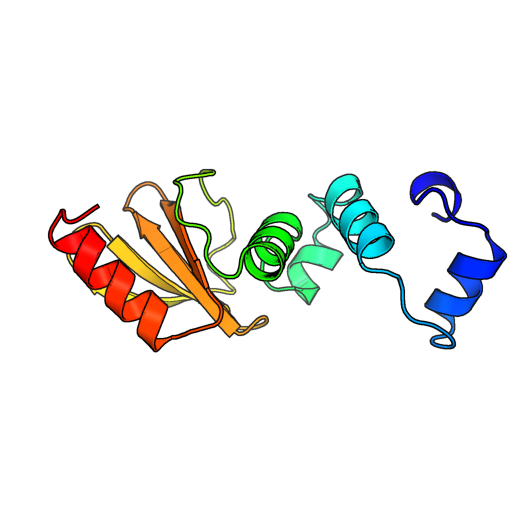 . ASN A 1 101 ? -11.195 -11.471 7.969 1.00 84.00 101 ASN A N 1
ATOM 818 C CA . ASN A 1 101 ? -10.163 -10.744 7.224 1.00 84.00 101 ASN A CA 1
ATOM 819 C C . ASN A 1 101 ? -10.641 -10.253 5.847 1.00 84.00 101 ASN A C 1
ATOM 821 O O . ASN A 1 101 ? -9.843 -10.170 4.910 1.00 84.00 101 ASN A O 1
ATOM 825 N N . TYR A 1 102 ? -11.926 -9.932 5.698 1.00 84.69 102 TYR A N 1
ATOM 826 C CA . TYR A 1 102 ? -12.365 -9.105 4.579 1.00 84.69 102 TYR A CA 1
ATOM 827 C C . TYR A 1 102 ? -12.082 -7.647 4.881 1.00 84.69 102 TYR A C 1
ATOM 829 O O . TYR A 1 102 ? -12.285 -7.180 6.000 1.00 84.69 102 TYR A O 1
ATOM 837 N N . ARG A 1 103 ? -11.607 -6.932 3.864 1.00 87.06 103 ARG A N 1
ATOM 838 C CA . ARG A 1 103 ? -11.363 -5.496 3.942 1.00 87.06 103 ARG A CA 1
ATOM 839 C C . ARG A 1 103 ? -12.614 -4.729 3.581 1.00 87.06 103 ARG A C 1
ATOM 841 O O . ARG A 1 103 ? -13.054 -4.807 2.441 1.00 87.06 103 ARG A O 1
ATOM 848 N N . TRP A 1 104 ? -13.127 -3.987 4.549 1.00 88.00 104 TRP A N 1
ATOM 849 C CA . TRP A 1 104 ? -14.321 -3.153 4.423 1.00 88.00 104 TRP A CA 1
ATOM 850 C C . TRP A 1 104 ? -13.992 -1.714 4.052 1.00 88.00 104 TRP A C 1
ATOM 852 O O . TRP A 1 104 ? -14.817 -1.040 3.453 1.00 88.00 104 TRP A O 1
ATOM 862 N N . TYR A 1 105 ? -12.793 -1.259 4.417 1.00 88.69 105 TYR A N 1
ATOM 863 C CA . TYR A 1 105 ? -12.368 0.115 4.208 1.00 88.69 105 TYR A CA 1
ATOM 864 C C . TYR A 1 105 ? -10.858 0.220 4.036 1.00 88.69 105 TYR A C 1
ATOM 866 O O . TYR A 1 105 ? -10.125 -0.533 4.684 1.00 88.69 105 TYR A O 1
ATOM 874 N N . SER A 1 106 ? -10.415 1.197 3.246 1.00 89.62 106 SER A N 1
ATOM 875 C CA . SER A 1 106 ? -9.034 1.686 3.210 1.00 89.62 106 SER A CA 1
ATOM 876 C C . SER A 1 106 ? -9.010 3.186 2.954 1.00 89.62 106 SER A C 1
ATOM 878 O O . SER A 1 106 ? -9.786 3.656 2.130 1.00 89.62 106 SER A O 1
ATOM 880 N N . SER A 1 107 ? -8.094 3.900 3.611 1.00 90.00 107 SER A N 1
ATOM 881 C CA . SER A 1 107 ? -7.844 5.331 3.389 1.00 90.00 107 SER A CA 1
ATOM 882 C C . SER A 1 107 ? -6.445 5.717 3.879 1.00 90.00 107 SER A C 1
ATOM 884 O O . SER A 1 107 ? -5.872 5.051 4.744 1.00 90.00 107 SER A O 1
ATOM 886 N N . PHE A 1 108 ? -5.877 6.804 3.356 1.00 89.69 108 PHE A N 1
ATOM 887 C CA . PHE A 1 108 ? -4.669 7.424 3.923 1.00 89.69 108 PHE A CA 1
ATOM 888 C C . PHE A 1 108 ? -4.986 8.383 5.084 1.00 89.69 108 PHE A C 1
ATOM 890 O O . PHE A 1 108 ? -4.075 8.807 5.800 1.00 89.69 108 PHE A O 1
ATOM 897 N N . ASN A 1 109 ? -6.264 8.693 5.312 1.00 92.44 109 ASN A N 1
ATOM 898 C CA . ASN A 1 109 ? -6.725 9.588 6.362 1.00 92.44 109 ASN A CA 1
ATOM 899 C C . ASN A 1 109 ? -7.106 8.811 7.631 1.00 92.44 109 ASN A C 1
ATOM 901 O O . ASN A 1 109 ? -8.026 7.993 7.651 1.00 92.44 109 ASN A O 1
ATOM 905 N N . LYS A 1 110 ? -6.391 9.088 8.725 1.00 93.81 110 LYS A N 1
ATOM 906 C CA . LYS A 1 110 ? -6.598 8.410 10.009 1.00 93.81 110 LYS A CA 1
ATOM 907 C C . LYS A 1 110 ? -7.965 8.709 10.617 1.00 93.81 110 LYS A C 1
ATOM 909 O O . LYS A 1 110 ? -8.609 7.795 11.128 1.00 93.81 110 LYS A O 1
ATOM 914 N N . ASP A 1 111 ? -8.368 9.975 10.613 1.00 94.06 111 ASP A N 1
ATOM 915 C CA . ASP A 1 111 ? -9.568 10.423 11.323 1.00 94.06 111 ASP A CA 1
ATOM 916 C C . ASP A 1 111 ? -10.824 9.877 10.643 1.00 94.06 111 ASP A C 1
ATOM 918 O O . ASP A 1 111 ? -11.739 9.377 11.296 1.00 94.06 111 ASP A O 1
ATOM 922 N N . GLU A 1 112 ? -10.809 9.872 9.315 1.00 92.56 112 GLU A N 1
ATOM 923 C CA . GLU A 1 112 ? -11.830 9.273 8.459 1.00 92.56 112 GLU A CA 1
ATOM 924 C C . GLU A 1 112 ? -11.920 7.752 8.658 1.00 92.56 112 GLU A C 1
ATOM 926 O O . GLU A 1 112 ? -13.004 7.220 8.897 1.00 92.56 112 GLU A O 1
ATOM 931 N N . ALA A 1 113 ? -10.780 7.052 8.705 1.00 93.50 113 ALA A N 1
ATOM 932 C CA . ALA A 1 113 ? -10.757 5.616 8.979 1.00 93.50 113 ALA A CA 1
ATOM 933 C C . ALA A 1 113 ? -11.257 5.266 10.395 1.00 93.50 113 ALA A C 1
ATOM 935 O O . ALA A 1 113 ? -11.928 4.250 10.586 1.00 93.50 113 ALA A O 1
ATOM 936 N N . ILE A 1 114 ? -10.973 6.100 11.403 1.00 95.06 114 ILE A N 1
ATOM 937 C CA . ILE A 1 114 ? -11.528 5.926 12.757 1.00 95.06 114 ILE A CA 1
ATOM 938 C C . ILE A 1 114 ? -13.041 6.145 12.748 1.00 95.06 114 ILE A C 1
ATOM 940 O O . ILE A 1 114 ? -13.771 5.344 13.336 1.00 95.06 114 ILE A O 1
ATOM 944 N N . LYS A 1 115 ? -13.516 7.194 12.069 1.00 94.31 115 LYS A N 1
ATOM 945 C CA . LYS A 1 115 ? -14.946 7.482 11.935 1.00 94.31 115 LYS A CA 1
ATOM 946 C C . LYS A 1 115 ? -15.679 6.312 11.272 1.00 94.31 115 LYS A C 1
ATOM 948 O O . LYS A 1 115 ? -16.674 5.835 11.820 1.00 94.31 115 LYS A O 1
ATOM 953 N N . ARG A 1 116 ? -15.144 5.784 10.165 1.00 93.06 116 ARG A N 1
ATOM 954 C CA . ARG A 1 116 ? -15.737 4.641 9.459 1.00 93.06 116 ARG A CA 1
ATOM 955 C C . ARG A 1 116 ? -15.760 3.374 10.315 1.00 93.06 116 ARG A C 1
ATOM 957 O O . ARG A 1 116 ? -16.749 2.648 10.304 1.00 93.06 116 ARG A O 1
ATOM 964 N N . LEU A 1 117 ? -14.728 3.131 11.129 1.00 94.81 117 LEU A N 1
ATOM 965 C CA . LEU A 1 117 ? -14.719 2.014 12.086 1.00 94.81 117 LEU A CA 1
ATOM 966 C C . LEU A 1 117 ? -15.879 2.105 13.087 1.00 94.81 117 LEU A C 1
ATOM 968 O O . LEU A 1 117 ? -16.506 1.097 13.407 1.00 94.81 117 LEU A O 1
ATOM 972 N N . GLU A 1 118 ? -16.163 3.305 13.588 1.00 94.38 118 GLU A N 1
ATOM 973 C CA . GLU A 1 118 ? -17.251 3.540 14.541 1.00 94.38 118 GLU A CA 1
ATOM 974 C C . GLU A 1 118 ? -18.638 3.437 13.893 1.00 94.38 118 GLU A C 1
ATOM 976 O O . GLU A 1 118 ? -19.591 3.016 14.547 1.00 94.38 118 GLU A O 1
ATOM 981 N N . GLU A 1 119 ? -18.776 3.816 12.622 1.00 92.62 119 GLU A N 1
ATOM 982 C CA . GLU A 1 119 ? -19.998 3.613 11.829 1.00 92.62 119 GLU A CA 1
ATOM 983 C C . GLU A 1 119 ? -20.276 2.120 11.598 1.00 92.62 119 GLU A C 1
ATOM 985 O O . GLU A 1 119 ? -21.347 1.631 11.972 1.00 92.62 119 GLU A O 1
ATOM 990 N N . LEU A 1 120 ? -19.272 1.376 11.115 1.00 91.12 120 LEU A N 1
ATOM 991 C CA . LEU A 1 120 ? -19.359 -0.070 10.888 1.00 91.12 120 LEU A CA 1
ATOM 992 C C . LEU A 1 120 ? -19.700 -0.833 12.174 1.00 91.12 120 LEU A C 1
ATOM 994 O O . LEU A 1 120 ? -20.586 -1.686 12.180 1.00 91.12 120 LEU A O 1
ATOM 998 N N . ALA A 1 121 ? -19.057 -0.491 13.295 1.00 90.06 121 ALA A N 1
ATOM 999 C CA . ALA A 1 121 ? -19.324 -1.136 14.580 1.00 90.06 121 ALA A CA 1
ATOM 1000 C C . ALA A 1 121 ? -20.727 -0.841 15.147 1.00 90.06 121 ALA A C 1
ATOM 1002 O O . ALA A 1 121 ? -21.236 -1.624 15.950 1.00 90.06 121 ALA A O 1
ATOM 1003 N N . ARG A 1 122 ? -21.357 0.270 14.740 1.00 90.19 122 ARG A N 1
ATOM 1004 C CA . ARG A 1 122 ? -22.738 0.628 15.114 1.00 90.19 122 ARG A CA 1
ATOM 1005 C C . ARG A 1 122 ? -23.792 0.056 14.160 1.00 90.19 122 ARG A C 1
ATOM 1007 O O . ARG A 1 122 ? -24.978 0.222 14.429 1.00 90.19 122 ARG A O 1
ATOM 1014 N N . GLY A 1 123 ? -23.384 -0.598 13.070 1.00 81.12 123 GLY A N 1
ATOM 1015 C CA . GLY A 1 123 ? -24.295 -1.079 12.026 1.00 81.12 123 GLY A CA 1
ATOM 1016 C C . GLY A 1 123 ? -24.892 0.042 11.168 1.00 81.12 123 GLY A C 1
ATOM 1017 O O . GLY A 1 123 ? -25.921 -0.163 10.530 1.00 81.12 123 GLY A O 1
ATOM 1018 N N . MET A 1 124 ? -24.274 1.226 11.172 1.00 62.72 124 MET A N 1
ATOM 1019 C CA . MET A 1 124 ? -24.629 2.342 10.296 1.00 62.72 124 MET A CA 1
ATOM 1020 C C . MET A 1 124 ? -23.791 2.208 9.021 1.00 62.72 124 MET A C 1
ATOM 1022 O O . MET A 1 124 ? -22.679 2.728 8.962 1.00 62.72 124 MET A O 1
ATOM 1026 N N . VAL A 1 125 ? -24.279 1.424 8.056 1.00 58.31 125 VAL A N 1
ATOM 1027 C CA . VAL A 1 125 ? -23.631 1.235 6.745 1.00 58.31 125 VAL A CA 1
ATOM 1028 C C . VAL A 1 125 ? -24.232 2.189 5.732 1.00 58.31 125 VAL A C 1
ATOM 1030 O O . VAL A 1 125 ? -25.480 2.207 5.628 1.00 58.31 125 VAL A O 1
#

Mean predicted aligned error: 6.59 Å

Secondary structure (DSSP, 8-state):
-TTTTT--HHHHHHHHTTSSPPPHHHHHHHHHHTTT-HHHHHHHSS-HHHHHHHHHHS---S---B----GGGEEEEEEETTEEEEEETTT--EEEE-TT-BEEEEES-HHHHHHHHHHHHTT--

Sequence (125 aa):
MAEVLGISKKTLVQIEKGRTYASWTQIVALCALFRDSEIIESVLGDRSLEILETIAHEEVDVPKSRTFGERVWWTEIKKIGTFRLQQNVISKHYRILDEQNYRWYSSFNKDEAIKRLEELARGMV